Protein AF-A0A382V233-F1 (afdb_monomer_lite)

pLDDT: mean 94.27, std 9.63, range [47.91, 98.5]

Secondary structure (DSSP, 8-state):
-PPPSS-HHHHHHHHHHTT-SS--HHHHHHHHHHHHHHHHHHHT-

Structure (mmCIF, N/CA/C/O backbone):
data_AF-A0A382V233-F1
#
_entry.id   AF-A0A382V233-F1
#
loop_
_atom_site.group_PDB
_atom_site.id
_atom_site.type_symbol
_atom_site.label_atom_id
_atom_site.label_alt_id
_atom_site.label_comp_id
_atom_site.label_asym_id
_atom_site.label_entity_id
_atom_site.label_seq_id
_atom_site.pdbx_PDB_ins_code
_atom_site.Cartn_x
_atom_site.Cartn_y
_atom_site.Cartn_z
_atom_site.occupancy
_atom_site.B_iso_or_equiv
_atom_site.auth_seq_id
_atom_site.auth_comp_id
_atom_site.auth_asym_id
_atom_site.auth_atom_id
_atom_site.pdbx_PDB_model_num
ATOM 1 N N . MET A 1 1 ? 2.438 12.761 12.726 1.00 47.91 1 MET A N 1
ATOM 2 C CA . MET A 1 1 ? 1.927 11.631 11.919 1.00 47.91 1 MET A CA 1
ATOM 3 C C . MET A 1 1 ? 2.085 10.374 12.745 1.00 47.91 1 MET A C 1
ATOM 5 O O . MET A 1 1 ? 3.168 10.188 13.288 1.00 47.91 1 MET A O 1
ATOM 9 N N . ARG A 1 2 ? 1.034 9.558 12.898 1.00 61.00 2 ARG A N 1
ATOM 10 C CA . ARG A 1 2 ? 1.225 8.189 13.402 1.00 61.00 2 ARG A CA 1
ATOM 11 C C . ARG A 1 2 ? 2.197 7.486 12.453 1.00 61.00 2 ARG A C 1
ATOM 13 O O . ARG A 1 2 ? 2.172 7.762 11.252 1.00 61.00 2 ARG A O 1
ATOM 20 N N . SER A 1 3 ? 3.087 6.656 12.990 1.00 78.19 3 SER A N 1
ATOM 21 C CA . SER A 1 3 ? 3.831 5.739 12.131 1.00 78.19 3 SER A CA 1
ATOM 22 C C . SER A 1 3 ? 2.800 4.876 11.416 1.00 78.19 3 SER A C 1
ATOM 24 O O . SER A 1 3 ? 1.859 4.416 12.054 1.00 78.19 3 SER A O 1
ATOM 26 N N . SER A 1 4 ? 2.929 4.720 10.102 1.00 83.94 4 SER A N 1
ATOM 27 C CA . SER A 1 4 ? 2.088 3.759 9.395 1.00 83.94 4 SER A CA 1
ATOM 28 C C . SER A 1 4 ? 2.464 2.353 9.861 1.00 83.94 4 SER A C 1
ATOM 30 O O . SER A 1 4 ? 3.652 2.052 10.017 1.00 83.94 4 SER A O 1
ATOM 32 N N . GLU A 1 5 ? 1.456 1.516 10.084 1.00 90.62 5 GLU A N 1
ATOM 33 C CA . GLU A 1 5 ? 1.622 0.130 10.538 1.00 90.62 5 GLU A CA 1
ATOM 34 C C . GLU A 1 5 ? 1.968 -0.799 9.361 1.00 90.62 5 GLU A C 1
ATOM 36 O O . GLU A 1 5 ? 2.503 -1.895 9.533 1.00 90.62 5 GLU A O 1
ATOM 41 N N . LEU A 1 6 ? 1.698 -0.353 8.130 1.00 93.88 6 LEU A N 1
ATOM 42 C CA . LEU A 1 6 ? 1.934 -1.118 6.912 1.00 93.88 6 LEU A CA 1
ATOM 43 C C . LEU A 1 6 ? 3.251 -0.717 6.231 1.00 93.88 6 LEU A C 1
ATOM 45 O O . LEU A 1 6 ? 3.484 0.424 5.836 1.00 93.88 6 LEU A O 1
ATOM 49 N N . GLY A 1 7 ? 4.131 -1.694 6.014 1.00 95.31 7 GLY A N 1
ATOM 50 C CA . GLY A 1 7 ? 5.381 -1.471 5.286 1.00 95.31 7 GLY A CA 1
ATOM 51 C C . GLY A 1 7 ? 5.162 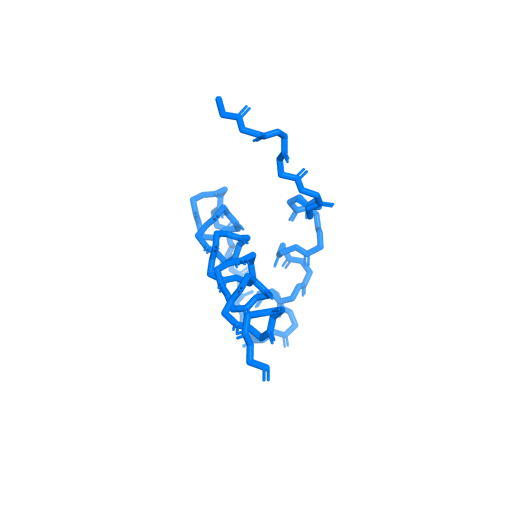-1.216 3.787 1.00 95.31 7 GLY A C 1
ATOM 52 O O . GLY A 1 7 ? 4.426 -1.953 3.126 1.00 95.31 7 GLY A O 1
ATOM 53 N N . LEU A 1 8 ? 5.884 -0.245 3.209 1.00 96.19 8 LEU A N 1
ATOM 54 C CA . LEU A 1 8 ? 5.808 0.066 1.769 1.00 96.19 8 LEU A CA 1
ATOM 55 C C . LEU A 1 8 ? 6.121 -1.142 0.880 1.00 96.19 8 LEU A C 1
ATOM 57 O O . LEU A 1 8 ? 5.493 -1.321 -0.160 1.00 96.19 8 LEU A O 1
ATOM 61 N N . SER A 1 9 ? 7.035 -2.023 1.300 1.00 97.12 9 SER A N 1
ATOM 62 C CA . SER A 1 9 ? 7.384 -3.227 0.534 1.00 97.12 9 SER A CA 1
ATOM 63 C C . SER A 1 9 ? 6.182 -4.150 0.293 1.00 97.12 9 SER A C 1
ATOM 65 O O . SER A 1 9 ? 6.110 -4.800 -0.750 1.00 97.12 9 SER A O 1
ATOM 67 N N . ALA A 1 10 ? 5.220 -4.203 1.219 1.00 97.62 10 ALA A N 1
ATOM 68 C CA . ALA A 1 10 ? 3.986 -4.959 1.033 1.00 97.62 10 ALA A CA 1
ATOM 69 C C . ALA A 1 10 ? 3.086 -4.305 -0.024 1.00 97.62 10 ALA A C 1
ATOM 71 O O . ALA A 1 10 ? 2.555 -5.006 -0.883 1.00 97.62 10 ALA A O 1
ATOM 72 N N . MET A 1 11 ? 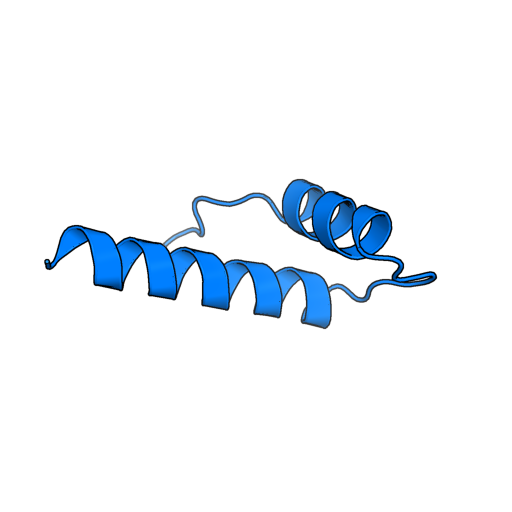2.987 -2.975 -0.012 1.00 98.00 11 MET A N 1
ATOM 73 C CA . MET A 1 11 ? 2.197 -2.206 -0.980 1.00 98.00 11 MET A CA 1
ATOM 74 C C . MET A 1 11 ? 2.739 -2.392 -2.398 1.00 98.00 11 MET A C 1
ATOM 76 O O . MET A 1 11 ? 1.989 -2.713 -3.319 1.00 98.00 11 MET A O 1
ATOM 80 N N . TYR A 1 12 ? 4.064 -2.318 -2.547 1.00 98.44 12 TYR A N 1
ATOM 81 C CA . TYR A 1 12 ? 4.761 -2.646 -3.787 1.00 98.44 12 TYR A CA 1
ATOM 82 C C . TYR A 1 12 ? 4.398 -4.040 -4.307 1.00 98.44 12 TYR A C 1
ATOM 84 O O . TYR A 1 12 ? 4.031 -4.185 -5.473 1.00 98.44 12 TYR A O 1
ATOM 92 N N . ARG A 1 13 ? 4.464 -5.070 -3.450 1.00 98.38 13 ARG A N 1
ATOM 93 C CA . ARG A 1 13 ? 4.135 -6.450 -3.844 1.00 98.38 13 ARG A CA 1
ATOM 94 C C . ARG A 1 13 ? 2.680 -6.599 -4.281 1.00 98.38 13 ARG A C 1
ATOM 96 O O . ARG A 1 13 ? 2.431 -7.284 -5.269 1.00 98.38 13 ARG A O 1
ATOM 103 N N . ILE A 1 14 ? 1.741 -5.968 -3.576 1.00 98.38 14 ILE A N 1
ATOM 104 C CA . ILE A 1 14 ? 0.316 -6.005 -3.929 1.00 98.38 14 ILE A CA 1
ATOM 105 C C . ILE A 1 14 ? 0.102 -5.367 -5.303 1.00 98.38 14 ILE A C 1
ATOM 107 O O . ILE A 1 14 ? -0.446 -6.020 -6.183 1.00 98.38 14 ILE A O 1
ATOM 111 N N . LEU A 1 15 ? 0.608 -4.151 -5.530 1.00 98.50 15 LEU A N 1
ATOM 112 C CA . LEU A 1 15 ? 0.441 -3.441 -6.805 1.00 98.50 15 LEU A CA 1
ATOM 113 C C . LEU A 1 15 ? 1.060 -4.206 -7.984 1.00 98.50 15 LEU A C 1
ATOM 115 O O . LEU A 1 15 ? 0.425 -4.344 -9.028 1.00 98.50 15 LEU A O 1
ATOM 119 N N . LYS A 1 16 ? 2.260 -4.776 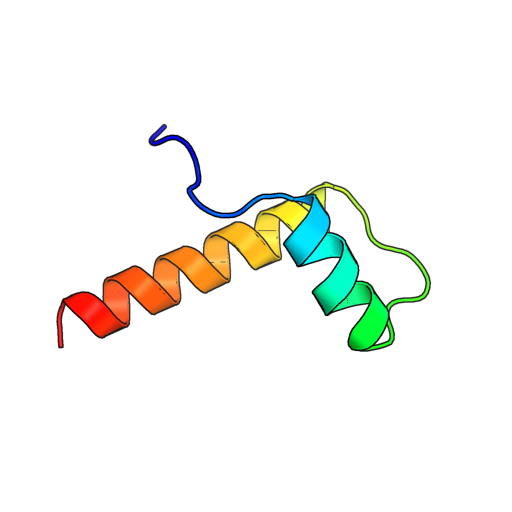-7.807 1.00 98.50 16 LYS A N 1
ATOM 120 C CA . LYS A 1 16 ? 2.898 -5.644 -8.813 1.00 98.50 16 LYS A CA 1
ATOM 121 C C . LYS A 1 16 ? 2.058 -6.882 -9.118 1.00 98.50 16 LYS A C 1
ATOM 123 O O . LYS A 1 16 ? 1.850 -7.209 -10.282 1.00 98.50 16 LYS A O 1
ATOM 128 N N . LYS A 1 17 ? 1.554 -7.559 -8.082 1.00 98.44 17 LYS A N 1
ATOM 129 C CA . LYS A 1 17 ? 0.687 -8.736 -8.239 1.00 98.44 17 LYS A CA 1
ATOM 130 C C . LYS A 1 17 ? -0.629 -8.386 -8.944 1.00 98.44 17 LYS A C 1
ATOM 132 O O . LYS A 1 17 ? -1.155 -9.219 -9.672 1.00 98.44 17 LYS A O 1
ATOM 137 N N . SER A 1 18 ? -1.117 -7.161 -8.773 1.00 98.19 18 SER A N 1
ATOM 138 C CA . SER A 1 18 ? -2.299 -6.624 -9.456 1.00 98.19 18 SER A CA 1
ATOM 139 C C . SER A 1 18 ? -2.040 -6.169 -10.900 1.00 98.19 18 SER A C 1
ATOM 141 O O . SER A 1 18 ? -2.936 -5.607 -11.522 1.00 98.19 18 SER A O 1
ATOM 143 N N . GLY A 1 19 ? -0.842 -6.403 -11.447 1.00 98.06 19 GLY A N 1
ATOM 144 C CA . GLY A 1 19 ? -0.522 -6.146 -12.854 1.00 98.06 19 GLY A CA 1
ATOM 145 C C . GLY A 1 19 ? 0.228 -4.843 -13.123 1.00 98.06 19 GLY A C 1
ATOM 146 O O . GLY A 1 19 ? 0.472 -4.519 -14.283 1.00 98.06 19 GLY A O 1
ATOM 147 N N . ALA A 1 20 ? 0.635 -4.095 -12.092 1.00 98.12 20 ALA A N 1
ATOM 148 C CA . ALA A 1 20 ? 1.460 -2.911 -12.304 1.00 98.12 20 ALA A CA 1
ATOM 149 C C . ALA A 1 20 ? 2.865 -3.311 -12.787 1.00 98.12 20 ALA A C 1
ATOM 151 O O . ALA A 1 20 ? 3.635 -3.943 -12.062 1.00 98.12 20 ALA A O 1
ATOM 152 N N . GLU A 1 21 ? 3.248 -2.898 -13.994 1.00 97.50 21 GLU A N 1
ATOM 153 C CA . GLU A 1 21 ? 4.596 -3.150 -14.518 1.00 97.50 21 GLU A CA 1
ATOM 154 C C . GLU A 1 21 ? 5.652 -2.305 -13.793 1.00 97.50 21 GLU A C 1
ATOM 156 O O . GLU A 1 21 ? 6.763 -2.762 -13.527 1.00 97.50 21 GLU A O 1
ATOM 161 N N . ARG A 1 22 ? 5.296 -1.089 -13.372 1.00 97.50 22 ARG A N 1
ATOM 162 C CA . ARG A 1 22 ? 6.113 -0.190 -12.544 1.00 97.50 22 ARG A CA 1
ATOM 163 C C . ARG A 1 22 ? 5.236 0.404 -11.449 1.00 97.50 22 ARG A C 1
ATOM 165 O O . ARG A 1 22 ? 4.049 0.619 -11.653 1.00 97.50 22 ARG A O 1
ATOM 172 N N . VAL A 1 23 ? 5.828 0.639 -10.285 1.00 97.94 23 VAL A N 1
ATOM 173 C CA . VAL A 1 23 ? 5.144 1.204 -9.117 1.00 97.94 23 VAL A CA 1
ATOM 174 C C . VAL A 1 23 ? 6.032 2.316 -8.580 1.00 97.94 23 VAL A C 1
ATOM 176 O O . VAL A 1 23 ? 7.233 2.091 -8.425 1.00 97.94 23 VAL A O 1
ATOM 179 N N . SER A 1 24 ? 5.471 3.502 -8.350 1.00 98.25 24 SER A N 1
ATOM 180 C CA . SER A 1 24 ? 6.173 4.609 -7.696 1.00 98.25 24 SER A CA 1
ATOM 181 C C . SER A 1 24 ? 6.009 4.534 -6.178 1.00 98.25 24 SER A C 1
ATOM 183 O O . SER A 1 24 ? 5.060 3.923 -5.676 1.00 98.25 24 SER A O 1
ATOM 185 N N . ASP A 1 25 ? 6.897 5.213 -5.447 1.00 97.81 25 ASP A N 1
ATOM 186 C CA . ASP A 1 25 ? 6.737 5.391 -4.001 1.00 97.81 25 ASP A CA 1
ATOM 187 C C . ASP A 1 25 ? 5.397 6.052 -3.679 1.00 97.81 25 ASP A C 1
ATOM 189 O O . ASP A 1 25 ? 4.740 5.661 -2.722 1.00 97.81 25 ASP A O 1
ATOM 193 N N . GLU A 1 26 ? 4.952 7.008 -4.494 1.00 98.12 26 GLU A N 1
ATOM 194 C CA . GLU A 1 26 ? 3.659 7.670 -4.323 1.00 98.12 26 GLU A CA 1
ATOM 195 C C . GLU A 1 26 ? 2.491 6.680 -4.414 1.00 98.12 26 GLU A C 1
ATOM 197 O O . GLU A 1 26 ? 1.661 6.642 -3.511 1.00 98.12 26 GLU A O 1
ATOM 202 N N . SER A 1 27 ? 2.458 5.803 -5.424 1.00 98.12 27 SER A N 1
ATOM 203 C CA . SER A 1 27 ? 1.403 4.786 -5.538 1.00 98.12 27 SER A CA 1
ATOM 204 C C . SER A 1 27 ? 1.425 3.788 -4.377 1.00 98.12 27 SER A C 1
ATOM 206 O O . SER A 1 27 ? 0.371 3.387 -3.883 1.00 98.12 27 SER A O 1
ATOM 208 N N . ALA A 1 28 ? 2.614 3.389 -3.914 1.00 98.25 28 ALA A N 1
ATOM 209 C CA . ALA A 1 28 ? 2.754 2.515 -2.750 1.00 98.25 28 ALA A CA 1
ATOM 210 C C . ALA A 1 28 ? 2.285 3.207 -1.457 1.00 98.25 28 ALA A C 1
ATOM 212 O O . ALA A 1 28 ? 1.644 2.573 -0.618 1.00 98.25 28 ALA A O 1
ATOM 213 N N . ASN A 1 29 ? 2.570 4.501 -1.306 1.00 97.94 29 ASN A N 1
ATOM 214 C CA . ASN A 1 29 ? 2.098 5.319 -0.190 1.00 97.94 29 ASN A CA 1
ATOM 215 C C . ASN A 1 29 ? 0.581 5.529 -0.223 1.00 97.94 29 ASN A C 1
ATOM 217 O O . ASN A 1 29 ? -0.057 5.473 0.824 1.00 97.94 29 ASN A O 1
ATOM 221 N N . GLU A 1 30 ? 0.000 5.734 -1.401 1.00 98.06 30 GLU A N 1
ATOM 222 C CA . GLU A 1 30 ? -1.439 5.934 -1.546 1.00 98.06 30 GLU A CA 1
ATOM 223 C C . GLU A 1 30 ? -2.217 4.661 -1.207 1.00 98.06 30 GLU A C 1
ATOM 225 O O . GLU A 1 30 ? -3.163 4.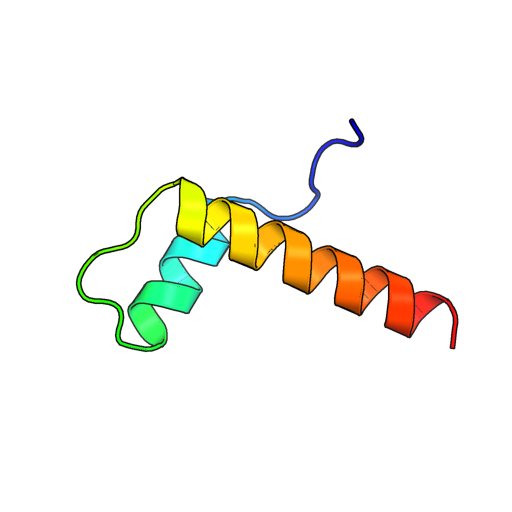701 -0.423 1.00 98.06 30 GLU A O 1
ATOM 230 N N . LEU A 1 31 ? -1.763 3.501 -1.697 1.00 98.25 31 LEU A N 1
ATOM 231 C CA . LEU A 1 31 ? -2.361 2.220 -1.312 1.00 98.25 31 LEU A CA 1
ATOM 232 C C . LEU A 1 31 ? -2.308 2.014 0.208 1.00 98.25 31 LEU A C 1
ATOM 234 O O . LEU A 1 31 ? -3.279 1.558 0.809 1.00 98.25 31 LEU A O 1
ATOM 238 N N . ARG A 1 32 ? -1.181 2.377 0.828 1.00 97.31 32 ARG A N 1
ATOM 239 C CA . ARG A 1 32 ? -0.995 2.299 2.277 1.00 97.31 32 ARG A CA 1
ATOM 240 C C . ARG A 1 32 ? -2.047 3.107 3.028 1.00 97.31 32 ARG A C 1
ATOM 242 O O . ARG A 1 32 ? -2.698 2.569 3.917 1.00 97.31 32 ARG A O 1
ATOM 249 N N . ARG A 1 33 ? -2.231 4.366 2.625 1.00 96.94 33 ARG A N 1
ATOM 250 C CA . ARG A 1 33 ? -3.219 5.284 3.198 1.00 96.94 33 ARG A CA 1
ATOM 251 C C . ARG A 1 33 ? -4.631 4.711 3.084 1.00 96.94 33 ARG A C 1
ATOM 253 O O . ARG A 1 33 ? -5.333 4.624 4.085 1.00 96.94 33 ARG A O 1
ATOM 260 N N . VAL A 1 34 ? -5.019 4.259 1.890 1.00 97.69 34 VAL A N 1
ATOM 261 C CA . VAL A 1 34 ? -6.363 3.719 1.630 1.00 97.69 34 VAL A CA 1
ATOM 262 C C . VAL A 1 34 ? -6.654 2.472 2.471 1.00 97.69 34 VAL A C 1
ATOM 264 O O . VAL A 1 34 ? -7.744 2.351 3.025 1.00 97.69 34 VAL A O 1
ATOM 267 N N . ILE A 1 35 ? -5.699 1.544 2.605 1.00 96.75 35 ILE A N 1
ATOM 268 C CA . ILE A 1 35 ? -5.905 0.333 3.418 1.00 96.75 35 ILE A CA 1
ATOM 269 C C . ILE A 1 35 ? -6.073 0.689 4.900 1.00 96.75 35 ILE A C 1
ATOM 271 O O . ILE A 1 35 ? -6.947 0.127 5.560 1.00 96.75 35 ILE A O 1
ATOM 275 N N . GLU A 1 36 ? -5.267 1.613 5.425 1.00 95.62 36 GLU A N 1
ATOM 276 C CA . GLU A 1 36 ? -5.390 2.056 6.819 1.00 95.62 36 GLU A CA 1
ATOM 277 C C . GLU A 1 36 ? -6.726 2.772 7.070 1.00 95.62 36 GLU A C 1
ATOM 279 O O . GLU A 1 36 ? -7.386 2.497 8.070 1.00 95.62 36 GLU A O 1
ATOM 284 N N . GLU A 1 37 ? -7.196 3.598 6.134 1.00 96.25 37 GLU A N 1
ATOM 285 C CA . GLU A 1 37 ? -8.517 4.242 6.216 1.00 96.25 37 GLU A CA 1
ATOM 286 C C . GLU A 1 37 ? -9.671 3.230 6.220 1.00 96.25 37 GLU A C 1
ATOM 288 O O . GLU A 1 37 ? -10.630 3.364 6.990 1.00 96.25 37 GLU A O 1
ATOM 293 N N . ILE A 1 38 ? -9.577 2.178 5.400 1.00 97.31 38 ILE A N 1
ATOM 294 C CA . ILE A 1 38 ? -10.548 1.076 5.405 1.00 97.31 38 ILE A CA 1
ATOM 295 C C . ILE A 1 38 ? -10.511 0.344 6.752 1.00 97.31 38 ILE A C 1
ATOM 297 O O . ILE A 1 38 ? -11.568 0.059 7.315 1.00 97.31 38 ILE A O 1
ATOM 301 N N . ALA A 1 39 ? -9.323 0.075 7.300 1.00 96.25 39 ALA A N 1
ATOM 302 C CA . ALA A 1 39 ? -9.178 -0.580 8.598 1.00 96.25 39 ALA A CA 1
ATOM 303 C C . ALA A 1 39 ? -9.807 0.247 9.733 1.00 96.25 39 ALA A C 1
ATOM 305 O O . ALA A 1 39 ? -10.549 -0.301 10.550 1.00 96.25 39 ALA A O 1
ATOM 306 N N . GLU A 1 40 ? -9.580 1.564 9.758 1.00 95.19 40 GLU A N 1
ATOM 307 C CA . GLU A 1 40 ? -10.215 2.466 10.727 1.00 95.19 40 GLU A CA 1
ATOM 308 C C . GLU A 1 40 ? -11.738 2.492 10.590 1.00 95.19 40 GLU A C 1
ATOM 310 O O . GLU A 1 40 ? -12.450 2.557 11.593 1.00 95.19 40 GLU A O 1
ATOM 315 N N . THR A 1 41 ? -12.239 2.452 9.355 1.00 97.12 41 THR A N 1
ATOM 316 C CA . THR A 1 41 ? 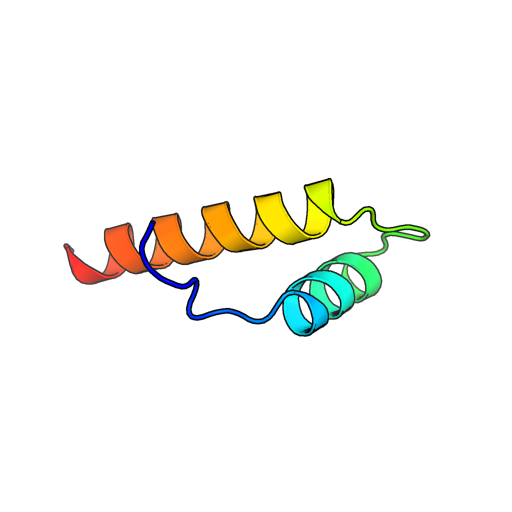-13.678 2.414 9.083 1.00 97.12 41 THR A CA 1
ATOM 317 C C . THR A 1 41 ? -14.286 1.117 9.605 1.00 97.12 41 THR A C 1
ATOM 319 O O . THR A 1 41 ? -15.298 1.159 10.299 1.00 97.12 41 THR A O 1
ATOM 322 N N . ILE A 1 42 ? -13.660 -0.031 9.335 1.00 97.69 42 ILE A N 1
ATOM 323 C CA . ILE A 1 42 ? -14.124 -1.338 9.823 1.00 97.69 42 ILE A CA 1
ATOM 324 C C . ILE A 1 42 ? -14.107 -1.384 11.352 1.00 97.69 42 ILE A C 1
ATOM 326 O O . ILE A 1 42 ? -15.075 -1.838 11.942 1.00 97.69 42 ILE A O 1
ATOM 330 N N . ALA A 1 43 ? -13.058 -0.873 12.001 1.00 96.88 43 ALA A N 1
ATOM 331 C CA . ALA A 1 43 ? -12.931 -0.904 13.460 1.00 96.88 43 ALA A CA 1
ATOM 332 C C . ALA A 1 43 ? -14.001 -0.087 14.212 1.00 96.88 43 ALA A C 1
ATOM 334 O O . ALA A 1 43 ? -14.183 -0.282 15.412 1.00 96.88 43 ALA A O 1
ATOM 335 N N . LYS A 1 44 ? -14.665 0.861 13.536 1.00 95.25 44 LYS A N 1
ATOM 336 C CA . LYS A 1 44 ? -15.728 1.709 14.103 1.00 95.25 44 LYS A CA 1
ATOM 337 C C . LYS A 1 44 ? -17.143 1.172 13.846 1.00 95.25 44 LYS A C 1
ATOM 339 O O . LYS A 1 44 ? -18.085 1.770 14.364 1.00 95.25 44 LYS A O 1
ATOM 344 N N . ASN A 1 45 ? -17.289 0.120 13.037 1.00 83.25 45 ASN A N 1
ATOM 345 C CA . ASN A 1 45 ? -18.558 -0.574 12.784 1.00 83.25 45 ASN A CA 1
ATOM 346 C C . ASN A 1 45 ? -18.677 -1.822 13.663 1.00 83.25 45 ASN A C 1
ATOM 348 O O . ASN A 1 45 ? -19.831 -2.190 13.970 1.00 83.25 45 ASN A O 1
#

Radius of gyration: 11.42 Å; chains: 1; bounding box: 26×20×29 Å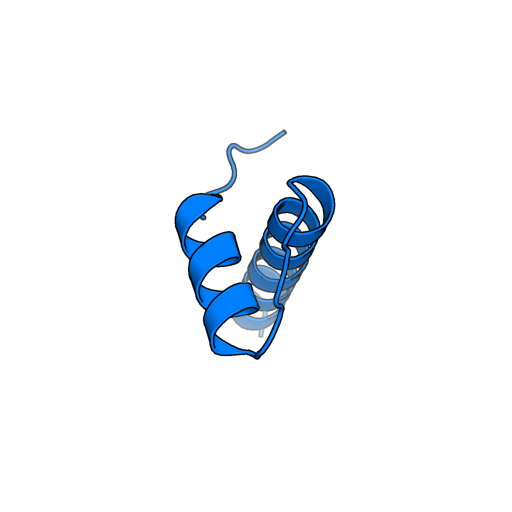

InterPro domains:
  IPR009072 Histone-fold [G3DSA:1.10.20.10] (1-45)
  IPR009072 Histone-fold [SSF47113] (4-44)
  IPR050947 Archaeal histone HMF [PTHR47828] (3-44)

Foldseek 3Di:
DPDQPDDLVVLVVVVVVVPDPDDDSVSSVVSSVVVVVVVVVVVVD

Sequence (45 aa):
MRSSELGLSAMYRILKKSGAERVSDESANELRRVIEEIAETIAKN

Organism: NCBI:txid408172